Protein AF-A0A6G2QP04-F1 (afdb_monomer_lite)

Sequence (91 aa):
RLDLRTLLRLSLAAADGTGRLRPAPSAGALHPVDTELVVGDGCSLPPGRYGYDPLRHRVHRLGRQPGGTPPGVTAELSVTARRTASHYGHR

Structure (mmCIF, N/CA/C/O backbone):
data_AF-A0A6G2QP04-F1
#
_entry.id   AF-A0A6G2QP04-F1
#
loop_
_atom_site.group_PDB
_atom_site.id
_atom_site.type_symbol
_atom_site.label_atom_id
_atom_site.label_alt_id
_atom_site.label_comp_id
_atom_site.label_asym_id
_atom_site.label_entity_id
_atom_site.label_seq_id
_atom_site.pdbx_PDB_ins_code
_atom_site.Cartn_x
_atom_site.Cartn_y
_atom_site.Cartn_z
_atom_site.occupancy
_atom_site.B_iso_or_equiv
_atom_site.auth_seq_id
_atom_site.auth_comp_id
_atom_site.auth_asym_id
_atom_site.auth_atom_id
_atom_site.pdbx_PDB_model_num
ATOM 1 N N . ARG A 1 1 ? -18.346 -0.676 9.515 1.00 86.69 1 ARG A N 1
ATOM 2 C CA . ARG A 1 1 ? -16.939 -0.923 9.912 1.00 86.69 1 ARG A CA 1
ATOM 3 C C . ARG A 1 1 ? -16.134 -1.166 8.643 1.0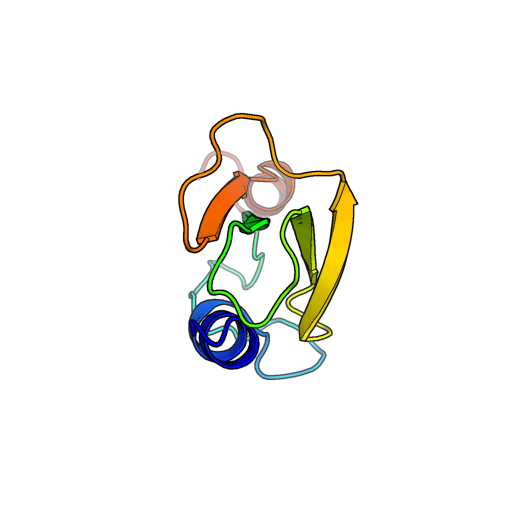0 86.69 1 ARG A C 1
ATOM 5 O O . ARG A 1 1 ? -16.543 -2.025 7.875 1.00 86.69 1 ARG A O 1
ATOM 12 N N . LEU A 1 2 ? -15.072 -0.403 8.386 1.00 94.56 2 LEU A N 1
ATOM 13 C CA . LEU A 1 2 ? -14.265 -0.528 7.168 1.00 94.56 2 LEU A CA 1
ATOM 14 C C . LEU A 1 2 ? -13.391 -1.787 7.231 1.00 94.56 2 LEU A C 1
ATOM 16 O O . LEU A 1 2 ? -12.613 -1.947 8.174 1.00 94.56 2 LEU A O 1
ATOM 20 N N . ASP A 1 3 ? -13.510 -2.672 6.241 1.00 96.31 3 ASP A N 1
ATOM 21 C CA . ASP A 1 3 ? -12.670 -3.864 6.151 1.00 96.31 3 ASP A CA 1
ATOM 22 C C . ASP A 1 3 ? -11.325 -3.555 5.479 1.00 96.31 3 ASP A C 1
ATOM 24 O O . ASP A 1 3 ? -11.157 -3.647 4.261 1.00 96.31 3 ASP A O 1
ATOM 28 N N . LEU A 1 4 ? -10.337 -3.227 6.311 1.00 96.62 4 LEU A N 1
ATOM 29 C CA . LEU A 1 4 ? -8.975 -2.949 5.869 1.00 96.62 4 LEU A CA 1
ATOM 30 C C . LEU A 1 4 ? -8.288 -4.162 5.243 1.00 96.62 4 LEU A C 1
ATOM 32 O O . LEU A 1 4 ? -7.404 -3.986 4.410 1.00 96.62 4 LEU A O 1
ATOM 36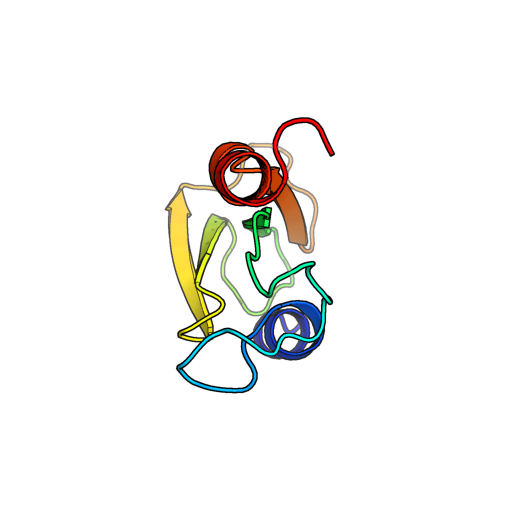 N N . ARG A 1 5 ? -8.682 -5.395 5.586 1.00 96.69 5 ARG A N 1
ATOM 37 C CA . ARG A 1 5 ? -8.067 -6.586 4.992 1.00 96.69 5 ARG A CA 1
ATOM 38 C C . ARG A 1 5 ? -8.419 -6.671 3.513 1.00 96.69 5 ARG A C 1
ATOM 40 O O . ARG A 1 5 ? -7.527 -6.843 2.684 1.00 96.69 5 ARG A O 1
ATOM 47 N N . THR A 1 6 ? -9.700 -6.527 3.187 1.00 97.50 6 THR A N 1
ATOM 48 C CA . THR A 1 6 ? -10.169 -6.544 1.798 1.00 97.50 6 THR A CA 1
ATOM 49 C C . THR A 1 6 ? -9.640 -5.340 1.024 1.00 97.50 6 THR A C 1
ATOM 51 O O . THR A 1 6 ? -9.102 -5.523 -0.066 1.00 97.50 6 THR A O 1
ATOM 54 N N . LEU A 1 7 ? -9.681 -4.138 1.610 1.00 96.94 7 LEU A N 1
ATOM 55 C CA . LEU A 1 7 ? -9.131 -2.929 0.986 1.00 96.94 7 LEU A CA 1
ATOM 56 C C . LEU A 1 7 ? -7.655 -3.116 0.606 1.00 96.94 7 LEU A C 1
ATOM 58 O O . LEU A 1 7 ? -7.292 -2.975 -0.557 1.00 96.94 7 LEU A O 1
ATOM 62 N N . LEU A 1 8 ? -6.804 -3.526 1.552 1.00 97.44 8 LEU A N 1
ATOM 63 C CA . LEU A 1 8 ? -5.372 -3.710 1.292 1.00 97.44 8 LEU A CA 1
ATOM 64 C C . LEU A 1 8 ? -5.094 -4.822 0.279 1.00 97.44 8 LEU A C 1
ATOM 66 O O . LEU A 1 8 ? -4.128 -4.736 -0.482 1.00 97.44 8 LEU A O 1
ATOM 70 N N . ARG A 1 9 ? -5.936 -5.861 0.247 1.00 97.06 9 ARG A N 1
ATOM 71 C CA . ARG A 1 9 ? -5.830 -6.931 -0.747 1.00 97.06 9 ARG A CA 1
ATOM 72 C C . ARG A 1 9 ? -6.070 -6.414 -2.157 1.00 97.06 9 ARG A C 1
ATOM 74 O O . ARG A 1 9 ? -5.279 -6.709 -3.043 1.00 97.06 9 ARG A O 1
ATOM 81 N N . LEU A 1 10 ? -7.143 -5.652 -2.341 1.00 97.12 10 LEU A N 1
ATOM 82 C CA . LEU A 1 10 ? -7.551 -5.147 -3.649 1.00 97.12 10 LEU A CA 1
ATOM 83 C C . LEU A 1 10 ? -6.684 -3.980 -4.127 1.00 97.12 10 LEU A C 1
ATOM 85 O O . LEU A 1 10 ? -6.565 -3.775 -5.329 1.00 97.12 10 LEU A O 1
ATOM 89 N N . SER A 1 11 ? -6.064 -3.236 -3.211 1.00 96.38 11 SER A N 1
ATOM 90 C CA . SER A 1 11 ? -5.244 -2.077 -3.564 1.00 96.38 11 SER A CA 1
ATOM 91 C C . SER A 1 11 ? -3.753 -2.394 -3.703 1.00 96.38 11 SER A C 1
ATOM 93 O O . SER A 1 11 ? -3.102 -1.835 -4.581 1.00 96.38 11 SER A O 1
ATOM 95 N N . LEU A 1 12 ? -3.183 -3.245 -2.838 1.00 96.62 12 LEU A N 1
ATOM 96 C CA . LEU A 1 12 ? -1.724 -3.280 -2.637 1.00 96.62 12 LEU A CA 1
ATOM 97 C C . LEU A 1 12 ? -1.102 -4.679 -2.516 1.00 96.62 12 LEU A C 1
ATOM 99 O O . LEU A 1 12 ? 0.112 -4.804 -2.681 1.00 96.62 12 LEU A O 1
ATOM 103 N N . ALA A 1 13 ? -1.869 -5.719 -2.174 1.00 97.62 13 ALA A N 1
ATOM 104 C CA . ALA A 1 13 ? -1.299 -7.051 -1.960 1.00 97.62 13 ALA A CA 1
ATOM 105 C C . ALA A 1 13 ? -0.673 -7.619 -3.238 1.00 97.62 13 ALA A C 1
ATOM 107 O O . ALA A 1 13 ? -1.227 -7.495 -4.327 1.00 97.62 13 ALA A O 1
ATOM 108 N N . ALA A 1 14 ? 0.468 -8.284 -3.088 1.00 97.25 14 ALA A N 1
ATOM 109 C CA . ALA A 1 14 ? 1.033 -9.072 -4.166 1.00 97.25 14 ALA A CA 1
ATOM 110 C C . ALA A 1 14 ? 0.120 -10.248 -4.524 1.00 97.25 14 ALA A C 1
ATOM 112 O O . ALA A 1 14 ? -0.473 -10.878 -3.646 1.00 97.25 14 ALA A O 1
ATOM 113 N N . ALA A 1 15 ? 0.026 -10.544 -5.821 1.00 94.44 15 ALA A N 1
ATOM 114 C CA . ALA A 1 15 ? -0.729 -11.691 -6.317 1.00 94.44 15 ALA A CA 1
ATOM 115 C C . ALA A 1 15 ? -0.066 -13.026 -5.931 1.00 94.44 15 ALA A C 1
ATOM 117 O O . ALA A 1 15 ? -0.747 -14.037 -5.778 1.00 94.44 15 ALA A O 1
ATOM 118 N N . ASP A 1 16 ? 1.257 -13.016 -5.754 1.00 91.44 16 ASP A N 1
ATOM 119 C CA . ASP A 1 16 ? 2.064 -14.170 -5.378 1.00 91.44 16 ASP A CA 1
ATOM 120 C C . ASP A 1 16 ? 3.251 -13.775 -4.477 1.00 91.44 16 ASP A C 1
ATOM 122 O O . ASP A 1 16 ? 3.498 -12.598 -4.197 1.00 91.44 16 ASP A O 1
ATOM 126 N N . GLY A 1 17 ? 4.016 -14.776 -4.032 1.00 86.44 17 GLY A N 1
ATOM 127 C CA . GLY A 1 17 ? 5.185 -14.576 -3.173 1.00 86.44 17 GLY A CA 1
ATOM 128 C C . GLY A 1 17 ? 6.370 -13.868 -3.842 1.00 86.44 17 GLY A C 1
ATOM 129 O O . GLY A 1 17 ? 7.292 -13.461 -3.138 1.00 86.44 17 GLY A O 1
ATOM 130 N N . THR A 1 18 ? 6.369 -13.694 -5.171 1.00 90.12 18 THR A N 1
ATOM 131 C CA . THR A 1 18 ? 7.435 -12.963 -5.881 1.00 90.12 18 THR A CA 1
ATOM 132 C C . THR A 1 18 ? 7.264 -11.455 -5.757 1.00 90.12 18 THR A C 1
ATOM 134 O O . THR A 1 18 ? 8.228 -10.704 -5.891 1.00 90.12 18 THR A O 1
ATOM 137 N N . GLY A 1 19 ? 6.031 -10.991 -5.531 1.00 91.19 19 GLY A N 1
ATOM 138 C CA . GLY A 1 19 ? 5.739 -9.569 -5.431 1.00 91.19 19 GLY A CA 1
ATOM 139 C C . GLY A 1 19 ? 5.740 -8.814 -6.750 1.00 91.19 19 GLY A C 1
ATOM 140 O O . GLY A 1 19 ? 5.551 -7.596 -6.711 1.00 91.19 19 GLY A O 1
ATOM 141 N N . ARG A 1 20 ? 5.963 -9.494 -7.887 1.00 92.81 20 ARG A N 1
ATOM 142 C CA . ARG A 1 20 ? 6.086 -8.850 -9.201 1.00 92.81 20 ARG A CA 1
ATOM 143 C C . ARG A 1 20 ? 4.760 -8.265 -9.663 1.00 92.81 20 ARG A C 1
ATOM 145 O O . ARG A 1 20 ? 4.722 -7.111 -10.084 1.00 92.81 20 ARG A O 1
ATOM 152 N N . LEU A 1 21 ? 3.686 -9.042 -9.539 1.00 95.81 21 LEU A N 1
ATOM 153 C CA . LEU A 1 21 ? 2.334 -8.628 -9.892 1.00 95.81 21 LEU A CA 1
ATOM 154 C C . LEU A 1 21 ? 1.603 -8.094 -8.659 1.00 95.81 21 LEU A C 1
ATOM 156 O O . LEU A 1 21 ? 1.501 -8.778 -7.638 1.00 95.81 21 LEU A O 1
ATOM 160 N N . ARG A 1 22 ? 1.095 -6.865 -8.770 1.00 96.25 22 ARG A N 1
ATOM 161 C CA . ARG A 1 22 ? 0.279 -6.180 -7.758 1.00 96.25 22 ARG A CA 1
ATOM 162 C C . ARG A 1 22 ? -0.852 -5.414 -8.454 1.00 96.25 22 ARG A C 1
ATOM 164 O O . ARG A 1 22 ? -0.687 -5.080 -9.628 1.00 96.25 22 ARG A O 1
ATOM 171 N N . PRO A 1 23 ? -1.963 -5.106 -7.758 1.00 96.69 23 PRO A N 1
ATOM 172 C CA . PRO A 1 23 ? -3.051 -4.310 -8.324 1.00 96.69 23 PRO A CA 1
ATOM 173 C C . PRO A 1 23 ? -2.587 -2.946 -8.846 1.00 96.69 23 PRO A C 1
ATOM 175 O O . PRO A 1 23 ? -3.005 -2.521 -9.918 1.00 96.69 23 PRO A O 1
ATOM 178 N N . ALA A 1 24 ? -1.681 -2.287 -8.118 1.00 94.81 24 ALA A N 1
ATOM 179 C CA . ALA A 1 24 ? -0.995 -1.097 -8.599 1.00 94.81 24 ALA A CA 1
ATOM 180 C C . ALA A 1 24 ? 0.170 -1.497 -9.531 1.00 94.81 24 ALA A C 1
ATOM 182 O O . ALA A 1 24 ? 1.120 -2.144 -9.067 1.00 94.81 24 ALA A O 1
ATOM 183 N N . PRO A 1 25 ? 0.140 -1.128 -10.827 1.00 95.25 25 PRO A N 1
ATOM 184 C CA . PRO A 1 25 ? 1.244 -1.409 -11.734 1.00 95.25 25 PRO A CA 1
ATOM 185 C C . PRO A 1 25 ? 2.489 -0.603 -11.343 1.00 95.25 25 PRO A C 1
ATOM 187 O O . PRO A 1 25 ? 2.403 0.531 -10.875 1.00 95.25 25 PRO A O 1
ATOM 190 N N . SER A 1 26 ? 3.669 -1.183 -11.564 1.00 96.06 26 SER A N 1
ATOM 191 C CA . SER A 1 26 ? 4.952 -0.533 -11.293 1.00 96.06 26 SER A CA 1
ATOM 192 C C . SER A 1 26 ? 5.965 -0.881 -12.379 1.00 96.06 26 SER A C 1
ATOM 194 O O . SER A 1 26 ? 6.120 -2.053 -12.735 1.00 96.06 26 SER A O 1
ATOM 196 N N . ALA A 1 27 ? 6.662 0.133 -12.902 1.00 95.12 27 ALA A N 1
ATOM 197 C CA . ALA A 1 27 ? 7.700 -0.046 -13.912 1.00 95.12 27 ALA A CA 1
ATOM 198 C C . ALA A 1 27 ? 8.781 -1.014 -13.409 1.00 95.12 27 ALA A C 1
ATOM 200 O O . ALA A 1 27 ? 9.262 -0.894 -12.280 1.00 95.12 27 ALA A O 1
ATOM 201 N N . GLY A 1 28 ? 9.098 -2.026 -14.223 1.00 94.94 28 GLY A N 1
ATOM 202 C CA . GLY A 1 28 ? 10.092 -3.050 -13.887 1.00 94.94 28 GLY A CA 1
ATOM 203 C C . GLY A 1 28 ? 9.728 -3.922 -12.680 1.00 94.94 28 GLY A C 1
ATOM 204 O O . GLY A 1 28 ? 10.581 -4.663 -12.198 1.00 94.94 28 GLY A O 1
ATOM 205 N N . ALA A 1 29 ? 8.485 -3.841 -12.185 1.00 95.31 29 ALA A N 1
ATOM 206 C CA . ALA A 1 29 ? 8.056 -4.438 -10.922 1.00 95.31 29 ALA A CA 1
ATOM 207 C C . ALA A 1 29 ? 8.926 -4.016 -9.716 1.00 95.31 29 ALA A C 1
ATOM 209 O O . ALA A 1 29 ? 9.153 -4.807 -8.800 1.00 95.31 29 ALA A O 1
ATOM 210 N N . LEU A 1 30 ? 9.422 -2.771 -9.714 1.00 95.75 30 LEU A N 1
ATOM 211 C CA . LEU A 1 30 ? 10.322 -2.261 -8.670 1.00 95.75 30 LEU A CA 1
ATOM 212 C C . LEU A 1 30 ? 9.597 -1.893 -7.372 1.00 95.75 30 LEU A C 1
ATOM 214 O O . LEU A 1 30 ? 10.221 -1.885 -6.311 1.00 95.75 30 LEU A O 1
ATOM 218 N N . HIS A 1 31 ? 8.297 -1.586 -7.457 1.00 96.25 31 HIS A N 1
ATOM 219 C CA . HIS A 1 31 ? 7.414 -1.281 -6.326 1.00 96.25 31 HIS A CA 1
ATOM 220 C C . HIS A 1 31 ? 8.065 -0.326 -5.304 1.00 96.25 31 HIS A C 1
ATOM 222 O O . HIS A 1 31 ? 8.331 -0.710 -4.158 1.00 96.25 31 HIS A O 1
ATOM 228 N N . PRO A 1 32 ? 8.379 0.919 -5.719 1.00 96.56 32 PRO A N 1
ATOM 229 C CA . PRO A 1 32 ? 9.165 1.849 -4.912 1.00 96.56 32 PRO A CA 1
ATOM 230 C C . PRO A 1 32 ? 8.368 2.512 -3.787 1.00 96.56 32 PRO A C 1
ATOM 232 O O . PRO A 1 32 ? 8.968 3.170 -2.942 1.00 96.56 32 PRO A O 1
ATOM 235 N N . VAL A 1 33 ? 7.041 2.369 -3.805 1.00 96.81 33 VAL A N 1
ATOM 236 C CA . VAL A 1 33 ? 6.134 2.976 -2.834 1.00 96.81 33 VAL A CA 1
ATOM 237 C C . VAL A 1 33 ? 5.903 2.011 -1.678 1.00 96.81 33 VAL A C 1
ATOM 239 O O . VAL A 1 33 ? 5.438 0.889 -1.889 1.00 96.81 33 VAL A O 1
ATOM 242 N N . ASP A 1 34 ? 6.200 2.467 -0.469 1.00 96.62 34 ASP A N 1
ATOM 243 C CA . ASP A 1 34 ? 5.832 1.804 0.776 1.00 96.62 34 ASP A CA 1
ATOM 244 C C . ASP A 1 34 ? 4.562 2.476 1.348 1.00 96.62 34 ASP A C 1
ATOM 246 O O . ASP A 1 34 ? 4.234 3.618 1.009 1.00 96.62 34 ASP A O 1
ATOM 250 N N . THR A 1 35 ? 3.795 1.755 2.172 1.00 98.00 35 THR A N 1
ATOM 251 C CA . THR A 1 35 ? 2.517 2.249 2.717 1.00 98.00 35 THR A CA 1
ATOM 252 C C . THR A 1 35 ? 2.480 2.129 4.231 1.00 98.00 35 THR A C 1
ATOM 254 O O . THR A 1 35 ? 2.604 1.031 4.786 1.00 98.00 35 THR A O 1
ATOM 257 N N . GLU A 1 36 ? 2.230 3.259 4.885 1.00 98.19 36 GLU A N 1
ATOM 258 C CA . GLU A 1 36 ? 1.859 3.330 6.291 1.00 98.19 36 GLU A CA 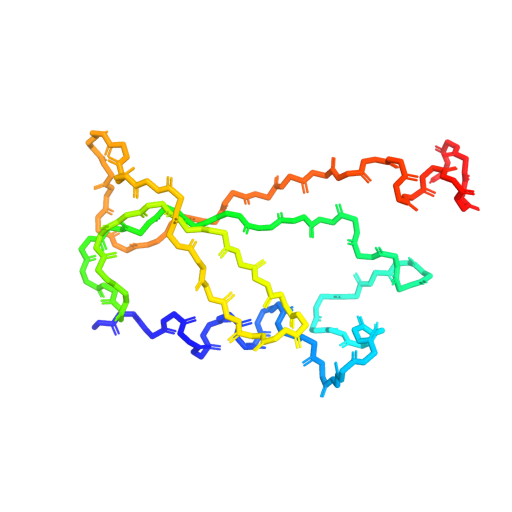1
ATOM 259 C C . GLU A 1 36 ? 0.367 3.665 6.420 1.00 98.19 36 GLU A C 1
ATOM 261 O O . GLU A 1 36 ? -0.196 4.414 5.628 1.00 98.19 36 GLU A O 1
ATOM 266 N N . LEU A 1 37 ? -0.296 3.089 7.416 1.00 98.25 37 LEU A N 1
ATOM 267 C CA . LEU A 1 37 ? -1.696 3.323 7.729 1.00 98.25 37 LEU A CA 1
ATOM 268 C C . LEU A 1 37 ? -1.802 4.035 9.071 1.00 98.25 37 LEU A C 1
ATOM 270 O O . LEU A 1 37 ? -1.322 3.527 10.087 1.00 98.25 37 LEU A O 1
ATOM 274 N N . VAL A 1 38 ? -2.520 5.151 9.085 1.00 98.38 38 VAL A N 1
ATOM 275 C CA . VAL A 1 38 ? -3.040 5.771 10.304 1.00 98.38 38 VAL A CA 1
ATOM 276 C C . VAL A 1 38 ? -4.502 5.362 10.424 1.00 98.38 38 VAL A C 1
ATOM 278 O O . VAL A 1 38 ? -5.346 5.795 9.644 1.00 98.38 38 VAL A O 1
ATOM 281 N N . VAL A 1 39 ? -4.791 4.470 11.364 1.00 98.12 39 VAL A N 1
ATOM 282 C CA . VAL A 1 39 ? -6.117 3.883 11.573 1.00 98.12 39 VAL A CA 1
ATOM 283 C C . VAL A 1 39 ? -6.780 4.565 12.759 1.00 98.12 39 VAL A C 1
ATOM 285 O O . VAL A 1 39 ? -6.218 4.514 13.850 1.00 98.12 39 VAL A O 1
ATOM 288 N N . GLY A 1 40 ? -7.963 5.137 12.538 1.00 97.38 40 GLY A N 1
ATOM 289 C CA . GLY A 1 40 ? -8.894 5.638 13.547 1.00 97.38 40 GLY A CA 1
ATOM 290 C C . GLY A 1 40 ? -10.036 4.669 13.850 1.00 97.38 40 GLY A C 1
ATOM 291 O O . GLY A 1 40 ? -10.011 3.490 13.485 1.00 97.38 40 GLY A O 1
ATOM 292 N N . ASP A 1 41 ? -11.064 5.169 14.532 1.00 96.62 41 ASP A N 1
ATOM 293 C CA . ASP A 1 41 ? -12.227 4.364 14.909 1.00 96.62 41 ASP A CA 1
ATOM 294 C C . ASP A 1 41 ? -13.024 3.867 13.693 1.00 96.62 41 ASP A C 1
ATOM 296 O O . ASP A 1 41 ? -12.997 4.443 12.606 1.00 96.62 41 ASP A O 1
ATOM 300 N N . GLY A 1 42 ? -13.768 2.772 13.875 1.00 96.50 42 GLY A N 1
ATOM 301 C CA . GLY A 1 42 ? -14.651 2.229 12.838 1.00 96.50 42 GLY A CA 1
ATOM 302 C C . GLY A 1 42 ? -13.976 1.317 11.805 1.00 96.50 42 GLY A C 1
ATOM 303 O O . GLY A 1 42 ? -14.641 0.892 10.856 1.00 96.50 42 GLY A O 1
ATOM 304 N N . CYS A 1 43 ? -12.708 0.945 11.996 1.00 97.06 43 CYS A N 1
ATOM 305 C CA . CYS A 1 43 ? -11.956 0.033 11.124 1.00 97.06 43 CYS A CA 1
ATOM 306 C C . CYS A 1 43 ? -11.880 -1.408 11.654 1.00 97.06 43 CYS A C 1
ATOM 308 O O . CYS A 1 43 ? -12.097 -1.684 12.835 1.00 97.06 43 CYS A O 1
ATOM 310 N N . SER A 1 44 ? -11.583 -2.377 10.781 1.00 96.25 44 SER A N 1
ATOM 311 C CA . SER A 1 44 ? -11.324 -3.772 11.178 1.00 96.25 44 SER A CA 1
ATOM 312 C C . SER A 1 44 ? -10.053 -3.934 12.021 1.00 96.25 44 SER A C 1
ATOM 314 O O . SER A 1 44 ? -9.988 -4.866 12.818 1.00 96.25 44 SER A O 1
ATOM 316 N N . LEU A 1 45 ? -9.114 -2.984 11.946 1.00 96.00 45 LEU A N 1
ATOM 317 C CA . LEU A 1 45 ? -7.968 -2.876 12.853 1.00 96.00 45 LEU A CA 1
ATOM 318 C C . LEU A 1 45 ? -8.247 -1.912 14.018 1.00 96.00 45 LEU A C 1
ATOM 320 O O . LEU A 1 45 ? -8.982 -0.942 13.829 1.00 96.00 45 LEU A O 1
ATOM 324 N N . PRO A 1 46 ? -7.645 -2.144 15.202 1.00 96.81 46 PRO A N 1
ATOM 325 C CA . PRO A 1 46 ? -7.671 -1.177 16.293 1.00 96.81 46 PRO A CA 1
ATOM 326 C C . PRO A 1 46 ? -6.987 0.145 15.907 1.00 96.81 46 PRO A C 1
ATOM 328 O O . PRO A 1 46 ? -6.027 0.112 15.125 1.00 96.81 46 PRO A O 1
ATOM 331 N N . PRO A 1 47 ? -7.381 1.275 16.520 1.00 97.75 47 PRO A N 1
ATOM 332 C CA . PRO A 1 47 ? -6.725 2.558 16.306 1.00 97.75 47 PRO A CA 1
ATOM 333 C C . PRO A 1 47 ? -5.201 2.511 16.524 1.00 97.75 47 PRO A C 1
ATOM 335 O O . PRO A 1 47 ? -4.705 1.953 17.513 1.00 97.75 47 PRO A O 1
ATOM 338 N N . GLY A 1 48 ? -4.425 3.077 15.600 1.00 98.19 48 GLY A N 1
ATOM 339 C CA . GLY A 1 48 ? -2.964 2.981 15.624 1.00 98.19 48 GLY A CA 1
ATOM 340 C C . GLY A 1 48 ? -2.270 3.347 14.314 1.00 98.19 48 GLY A C 1
ATOM 341 O O . GLY A 1 48 ? -2.914 3.590 13.299 1.00 98.19 48 GLY A O 1
ATOM 342 N N . ARG A 1 49 ? -0.934 3.344 14.347 1.00 98.44 49 ARG A N 1
ATOM 343 C CA . ARG A 1 49 ? -0.072 3.447 13.161 1.00 98.44 49 ARG A CA 1
ATOM 344 C C . ARG A 1 49 ? 0.453 2.072 12.780 1.00 98.44 49 ARG A C 1
ATOM 346 O O . ARG A 1 49 ? 0.916 1.339 13.663 1.00 98.44 49 ARG A O 1
ATOM 353 N N . TYR A 1 50 ? 0.409 1.730 11.497 1.00 98.69 50 TYR A N 1
ATOM 354 C CA . TYR A 1 50 ? 0.788 0.411 10.996 1.00 98.69 50 TYR A CA 1
ATOM 355 C C . TYR A 1 50 ? 1.567 0.496 9.689 1.00 98.69 50 TYR A C 1
ATOM 357 O O . TYR A 1 50 ? 1.140 1.182 8.773 1.00 98.69 50 TYR A O 1
ATOM 365 N N . GLY A 1 51 ? 2.641 -0.273 9.558 1.00 98.38 51 GLY A N 1
ATOM 366 C CA . GLY A 1 51 ? 3.262 -0.526 8.262 1.00 98.38 51 GLY A CA 1
ATOM 367 C C . GLY A 1 51 ? 2.584 -1.709 7.579 1.00 98.38 51 GLY A C 1
ATOM 368 O O . GLY A 1 51 ? 2.134 -2.647 8.250 1.00 98.38 51 GLY A O 1
ATOM 369 N N . TYR A 1 52 ? 2.509 -1.683 6.250 1.00 98.31 52 TYR A N 1
ATOM 370 C CA . TYR A 1 52 ? 1.947 -2.774 5.458 1.00 98.31 52 TYR A CA 1
ATOM 371 C C . TYR A 1 52 ? 3.031 -3.524 4.672 1.00 98.31 52 TYR A C 1
ATOM 373 O O . TYR A 1 52 ? 3.798 -2.926 3.924 1.00 98.31 52 TYR A O 1
ATOM 381 N N . ASP A 1 53 ? 3.074 -4.850 4.827 1.00 97.06 53 ASP A N 1
ATOM 382 C CA . ASP A 1 53 ? 3.867 -5.768 4.007 1.00 97.06 53 ASP A CA 1
ATOM 383 C C . ASP A 1 53 ? 2.970 -6.341 2.889 1.00 97.06 53 ASP A C 1
ATOM 385 O O . ASP A 1 53 ? 2.139 -7.222 3.161 1.00 97.06 53 ASP A O 1
ATOM 389 N N . PRO A 1 54 ? 3.122 -5.876 1.634 1.00 96.75 54 PRO A N 1
ATOM 390 C CA . PRO A 1 54 ? 2.319 -6.345 0.510 1.00 96.75 54 PRO A CA 1
ATOM 391 C C . PRO A 1 54 ? 2.664 -7.769 0.065 1.00 96.75 54 PRO A C 1
ATOM 393 O O . PRO A 1 54 ? 1.809 -8.418 -0.531 1.00 96.75 54 PRO A O 1
ATOM 396 N N . LEU A 1 55 ? 3.870 -8.274 0.357 1.00 96.38 55 LEU A N 1
ATOM 397 C CA . LEU A 1 55 ? 4.289 -9.629 -0.026 1.00 96.38 55 LEU A CA 1
ATOM 398 C C . LEU A 1 55 ? 3.623 -10.679 0.856 1.00 96.38 55 LEU A C 1
ATOM 400 O O . LEU A 1 55 ? 3.213 -11.736 0.386 1.00 96.38 55 LEU A O 1
ATOM 404 N N . ARG A 1 56 ? 3.509 -10.384 2.153 1.00 96.06 56 ARG A N 1
ATOM 405 C CA . ARG A 1 56 ? 2.881 -11.289 3.126 1.00 96.06 56 ARG A CA 1
ATOM 406 C C . ARG A 1 56 ? 1.414 -10.976 3.372 1.00 96.06 56 ARG A C 1
ATOM 408 O O . ARG A 1 56 ? 0.761 -11.730 4.091 1.00 96.06 56 ARG A O 1
ATOM 415 N N . HIS A 1 57 ? 0.917 -9.869 2.819 1.00 97.00 57 HIS A N 1
ATOM 416 C CA . HIS A 1 57 ? -0.402 -9.316 3.107 1.00 97.00 57 HIS A CA 1
ATOM 417 C C . HIS A 1 57 ? -0.635 -9.209 4.626 1.00 97.00 57 HIS A C 1
ATOM 419 O O . HIS A 1 57 ? -1.561 -9.793 5.196 1.00 97.00 57 HIS A O 1
ATOM 425 N N . ARG A 1 58 ? 0.273 -8.492 5.301 1.00 97.00 58 ARG A N 1
ATOM 426 C CA . ARG A 1 58 ? 0.273 -8.320 6.761 1.00 97.00 58 ARG A CA 1
ATOM 427 C C . ARG A 1 58 ? 0.493 -6.869 7.147 1.00 97.00 58 ARG A C 1
ATOM 429 O O . ARG A 1 58 ? 1.281 -6.168 6.526 1.00 97.00 58 ARG A O 1
ATOM 436 N N . VAL A 1 59 ? -0.162 -6.453 8.222 1.00 97.75 59 VAL A N 1
ATOM 437 C CA . VAL A 1 59 ? 0.133 -5.190 8.903 1.00 97.75 59 VAL A CA 1
ATOM 438 C C . VAL A 1 59 ? 0.983 -5.457 10.140 1.00 97.75 59 VAL A C 1
ATOM 440 O O . VAL A 1 59 ? 0.822 -6.487 10.796 1.00 97.75 59 VAL A O 1
ATOM 443 N N . HIS A 1 60 ? 1.868 -4.527 10.476 1.00 97.44 60 HIS A N 1
ATOM 444 C CA . HIS A 1 60 ? 2.633 -4.544 11.719 1.00 97.44 60 HIS A CA 1
ATOM 445 C C . HIS A 1 60 ? 2.496 -3.195 12.415 1.00 97.44 60 HIS A C 1
ATOM 447 O O . HIS A 1 60 ? 2.529 -2.145 11.778 1.00 97.44 60 HIS A O 1
ATOM 453 N N . ARG A 1 61 ? 2.286 -3.217 13.731 1.00 97.62 61 ARG A N 1
ATOM 454 C CA . ARG A 1 61 ? 2.030 -2.002 14.502 1.00 97.62 61 ARG A CA 1
ATOM 455 C C . ARG A 1 61 ? 3.325 -1.218 14.694 1.00 97.62 61 ARG A C 1
ATOM 457 O O . ARG A 1 61 ? 4.289 -1.757 15.223 1.00 97.62 61 ARG A O 1
ATOM 464 N N . LEU A 1 62 ? 3.307 0.052 14.310 1.00 98.00 62 LEU A N 1
ATOM 465 C CA . LEU A 1 62 ? 4.421 0.991 14.455 1.00 98.00 62 LEU A CA 1
ATOM 466 C C . LEU A 1 62 ? 4.247 1.898 15.673 1.00 98.00 62 LEU A C 1
ATOM 468 O O . LEU A 1 62 ? 5.222 2.309 16.292 1.00 98.00 62 LEU A O 1
ATOM 472 N N . GLY A 1 63 ? 3.003 2.208 16.046 1.00 97.81 63 GLY A N 1
ATOM 473 C CA . GLY A 1 63 ? 2.754 3.120 17.155 1.00 97.81 63 GLY A CA 1
ATOM 474 C C . GLY A 1 63 ? 1.283 3.399 17.424 1.00 97.81 63 GLY A C 1
ATOM 475 O O . GLY A 1 63 ? 0.381 2.747 16.894 1.00 97.81 63 GLY A O 1
ATOM 476 N N . ARG A 1 64 ? 1.044 4.377 18.300 1.00 97.50 64 ARG A N 1
ATOM 477 C CA . ARG A 1 64 ? -0.289 4.958 18.507 1.00 97.50 64 ARG A CA 1
ATOM 478 C C . ARG A 1 64 ? -0.627 5.886 17.342 1.00 97.50 64 ARG A C 1
ATOM 480 O O . ARG A 1 64 ? 0.275 6.432 16.712 1.00 97.50 64 ARG A O 1
ATOM 487 N N . GLN A 1 65 ? -1.918 6.058 17.080 1.00 95.06 65 GLN A N 1
ATOM 488 C CA . GLN A 1 65 ? -2.384 7.078 16.149 1.00 95.06 65 GLN A CA 1
ATOM 489 C C . GLN A 1 65 ? -2.049 8.483 16.688 1.00 95.06 65 GLN A C 1
ATOM 491 O O . GLN A 1 65 ? -2.057 8.664 17.912 1.00 95.06 65 GLN A O 1
ATOM 496 N N . PRO A 1 66 ? -1.761 9.467 15.821 1.00 94.75 66 PRO A N 1
ATOM 497 C CA . PRO A 1 66 ? -1.647 10.864 16.226 1.00 94.75 66 PRO A CA 1
ATOM 498 C C . PRO A 1 66 ? -2.931 11.380 16.893 1.00 94.75 66 PRO A C 1
ATOM 500 O O . PRO A 1 66 ? -4.034 10.885 16.634 1.00 94.75 66 PRO A O 1
ATOM 503 N N . GLY A 1 67 ? -2.799 12.401 17.741 1.00 94.88 67 GLY A N 1
ATOM 504 C CA . GLY A 1 67 ? -3.959 13.102 18.294 1.00 94.88 67 GLY A CA 1
ATOM 505 C C . GLY A 1 67 ? -4.816 13.710 17.180 1.00 94.88 67 GLY A C 1
ATOM 506 O O . GLY A 1 67 ? -4.278 14.214 16.199 1.00 94.88 67 GLY A O 1
ATOM 507 N N . GLY A 1 68 ? -6.142 13.637 17.316 1.00 93.75 68 GLY A N 1
ATOM 508 C CA . GLY A 1 68 ? -7.072 14.163 16.309 1.00 93.75 68 GLY A CA 1
ATOM 509 C C . GLY A 1 68 ? -7.227 13.298 15.053 1.00 93.75 68 GLY A C 1
ATOM 510 O O . GLY A 1 68 ? -7.790 13.770 14.070 1.00 93.75 68 GLY A O 1
ATOM 511 N N . THR A 1 69 ? -6.754 12.045 15.067 1.00 95.81 69 THR A N 1
ATOM 512 C CA . THR A 1 69 ? -7.003 11.100 13.964 1.00 95.81 69 THR A CA 1
ATOM 513 C C . THR A 1 69 ? -8.516 10.933 13.750 1.00 95.81 69 THR A C 1
ATOM 515 O O . THR A 1 69 ? -9.210 10.554 14.698 1.00 95.81 69 THR A O 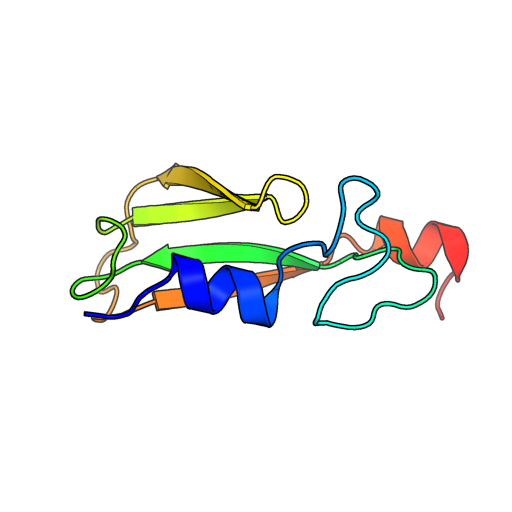1
ATOM 518 N N . PRO A 1 70 ? -9.045 11.210 12.543 1.00 95.19 70 PRO A N 1
ATOM 519 C CA . PRO A 1 70 ? -10.470 11.066 12.266 1.00 95.19 70 PRO A CA 1
ATOM 520 C C . PRO A 1 70 ? -10.888 9.585 12.229 1.00 95.19 70 PRO A C 1
ATOM 522 O O . PRO A 1 70 ? -10.042 8.708 12.033 1.00 95.19 70 PRO A O 1
ATOM 525 N N . PRO A 1 71 ? -12.191 9.274 12.368 1.00 96.31 71 PRO A N 1
ATOM 526 C C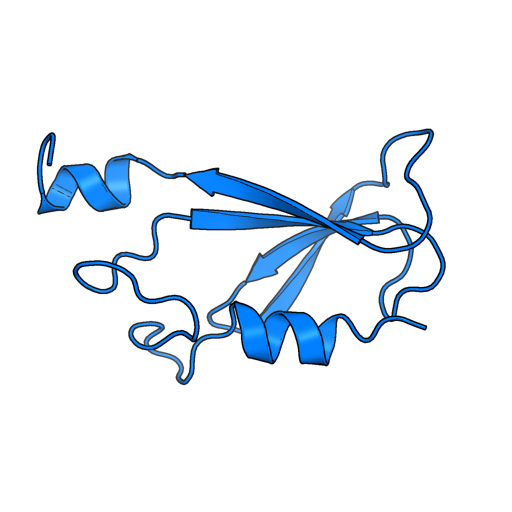A . PRO A 1 71 ? -12.700 7.930 12.109 1.00 96.31 71 PRO A CA 1
ATOM 527 C C . PRO A 1 71 ? -12.324 7.444 10.701 1.00 96.31 71 PRO A C 1
ATOM 529 O O . PRO A 1 71 ? -12.353 8.216 9.742 1.00 96.31 71 PRO A O 1
ATOM 532 N N . GLY A 1 72 ? -12.017 6.153 10.561 1.00 97.19 72 GLY A N 1
ATOM 533 C CA . GLY A 1 72 ? -11.593 5.547 9.298 1.00 97.19 72 GLY A CA 1
ATOM 534 C C . GLY A 1 72 ? -10.089 5.281 9.222 1.00 97.19 72 GLY A C 1
ATOM 535 O O . GLY A 1 72 ? -9.472 4.843 10.193 1.00 97.19 72 GLY A O 1
ATOM 536 N N . VAL A 1 73 ? -9.507 5.453 8.036 1.00 97.75 73 VAL A N 1
ATOM 537 C CA . VAL A 1 73 ? -8.087 5.189 7.775 1.00 97.75 73 VAL A CA 1
ATOM 538 C C . VAL A 1 73 ? -7.526 6.219 6.803 1.00 97.75 73 VAL A C 1
ATOM 540 O O . VAL A 1 73 ? -8.178 6.562 5.819 1.00 97.75 73 VAL A O 1
ATOM 543 N N . THR A 1 74 ? -6.292 6.646 7.048 1.00 97.56 74 THR A N 1
ATOM 544 C CA . THR A 1 74 ? -5.470 7.397 6.096 1.00 97.56 74 THR A CA 1
ATOM 545 C C . THR A 1 74 ? -4.282 6.530 5.693 1.00 97.56 74 THR A C 1
ATOM 547 O O . THR A 1 74 ? -3.643 5.925 6.555 1.00 97.56 74 THR A O 1
ATOM 550 N N . ALA A 1 75 ? -3.989 6.457 4.394 1.00 97.12 75 ALA A N 1
ATOM 551 C CA . ALA A 1 75 ? -2.799 5.794 3.871 1.00 97.12 75 ALA A CA 1
ATOM 552 C C . ALA A 1 75 ? -1.742 6.845 3.515 1.00 97.12 75 ALA A C 1
ATOM 554 O O . ALA A 1 75 ? -1.976 7.701 2.663 1.00 97.12 75 ALA A O 1
ATOM 555 N N . GLU A 1 76 ? -0.587 6.769 4.163 1.00 97.00 76 GLU A N 1
ATOM 556 C CA . GLU A 1 76 ? 0.587 7.567 3.839 1.00 97.00 76 GLU A CA 1
ATOM 557 C C . GLU A 1 76 ? 1.489 6.763 2.900 1.00 97.00 76 GLU A C 1
ATOM 559 O O . GLU A 1 76 ? 1.851 5.617 3.185 1.00 97.00 76 GLU A O 1
ATOM 564 N N . LEU A 1 77 ? 1.813 7.357 1.752 1.00 97.31 77 LEU A N 1
ATOM 565 C CA . LEU A 1 77 ? 2.615 6.735 0.706 1.00 97.31 77 LEU A CA 1
ATOM 566 C C . LEU A 1 77 ? 3.984 7.403 0.669 1.00 97.31 77 LEU A C 1
ATOM 568 O O . LEU A 1 77 ? 4.085 8.607 0.434 1.00 97.31 77 LEU A O 1
ATOM 572 N N . SER A 1 78 ? 5.036 6.617 0.871 1.00 97.12 78 SER A N 1
ATOM 573 C CA . SER A 1 78 ? 6.417 7.095 0.825 1.00 97.12 78 SER A CA 1
ATOM 574 C C . SER A 1 78 ? 7.184 6.402 -0.292 1.00 97.12 78 SER A C 1
ATOM 576 O O . SER A 1 78 ? 6.907 5.256 -0.640 1.00 97.12 78 SER A O 1
ATOM 578 N N . VAL A 1 79 ? 8.136 7.111 -0.899 1.00 96.88 79 VAL A N 1
ATOM 579 C CA . VAL A 1 79 ? 8.902 6.611 -2.046 1.00 96.88 79 VAL A CA 1
ATOM 580 C C . VAL A 1 79 ? 10.334 6.320 -1.625 1.00 96.88 79 VAL A C 1
ATOM 582 O O . VAL A 1 79 ? 11.084 7.224 -1.258 1.00 96.88 79 VAL A O 1
ATOM 585 N N . THR A 1 80 ? 10.767 5.073 -1.793 1.00 96.06 80 THR A N 1
ATOM 586 C CA . THR A 1 80 ? 12.188 4.722 -1.759 1.00 96.06 80 THR A CA 1
ATOM 587 C C . THR A 1 80 ? 12.798 4.977 -3.142 1.00 96.06 80 THR A C 1
ATOM 589 O O . THR A 1 80 ? 12.935 4.061 -3.957 1.00 96.06 80 THR A O 1
ATOM 592 N N . ALA A 1 81 ? 13.184 6.230 -3.419 1.00 94.00 81 ALA A N 1
ATOM 593 C CA . ALA A 1 81 ? 13.632 6.685 -4.746 1.00 94.00 81 ALA A CA 1
ATOM 594 C C . ALA A 1 81 ? 14.768 5.833 -5.343 1.00 94.00 81 ALA A C 1
ATOM 596 O O . ALA A 1 81 ? 14.799 5.571 -6.546 1.00 94.00 81 ALA A O 1
ATOM 597 N N . ARG A 1 82 ? 15.663 5.314 -4.489 1.00 94.50 82 ARG A N 1
ATOM 598 C CA . ARG A 1 82 ? 16.773 4.445 -4.902 1.00 94.50 82 ARG A CA 1
ATOM 599 C C . ARG A 1 82 ? 16.309 3.198 -5.664 1.00 94.50 82 ARG A C 1
ATOM 601 O O . ARG A 1 82 ? 17.037 2.754 -6.549 1.00 94.50 82 ARG A O 1
ATOM 608 N N . ARG A 1 83 ? 15.129 2.634 -5.349 1.00 91.38 83 ARG A N 1
ATOM 609 C CA . ARG A 1 83 ? 14.592 1.435 -6.028 1.00 91.38 83 ARG A CA 1
ATOM 610 C C . ARG A 1 83 ? 14.359 1.697 -7.516 1.00 91.38 83 ARG A C 1
ATOM 612 O O . ARG A 1 83 ? 14.700 0.842 -8.320 1.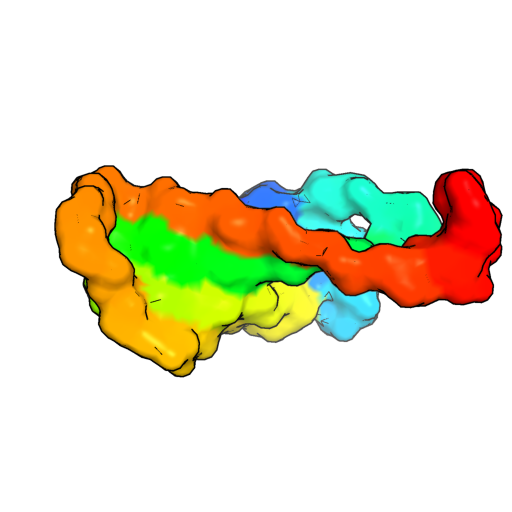00 91.38 83 ARG A O 1
ATOM 619 N N . THR A 1 84 ? 13.868 2.884 -7.869 1.00 94.44 84 THR A N 1
ATOM 620 C CA . THR A 1 84 ? 13.651 3.308 -9.261 1.00 94.44 84 THR A CA 1
ATOM 621 C C . THR A 1 84 ? 14.947 3.797 -9.904 1.00 94.44 84 THR A C 1
ATOM 623 O O . THR A 1 84 ? 15.328 3.313 -10.969 1.00 94.44 84 THR A O 1
ATOM 626 N N . ALA A 1 85 ? 15.675 4.694 -9.230 1.00 95.62 85 ALA A N 1
ATOM 627 C CA . ALA A 1 85 ? 16.848 5.354 -9.805 1.00 95.62 85 ALA A CA 1
ATOM 628 C C . ALA A 1 85 ? 17.996 4.387 -10.132 1.00 95.62 85 ALA A C 1
ATOM 630 O O . ALA A 1 85 ? 18.726 4.596 -11.096 1.00 95.62 85 ALA A O 1
ATOM 631 N N . SER A 1 86 ? 18.129 3.287 -9.383 1.00 92.38 86 SER A N 1
ATOM 632 C CA . SER A 1 86 ? 19.142 2.261 -9.677 1.00 92.38 86 SER A CA 1
ATOM 633 C C . SER A 1 86 ? 18.893 1.534 -11.004 1.00 92.38 86 SER A C 1
ATOM 635 O O . SER A 1 86 ? 19.818 0.942 -11.549 1.00 92.38 86 SER A O 1
ATOM 637 N N . HIS A 1 87 ? 17.655 1.546 -11.508 1.00 92.88 87 HIS A N 1
ATOM 638 C CA . HIS A 1 87 ? 17.274 0.865 -12.744 1.00 92.88 87 HIS A CA 1
ATOM 639 C C . HIS A 1 87 ? 17.069 1.841 -13.910 1.00 92.88 87 HIS A C 1
ATOM 641 O O . HIS A 1 87 ? 17.415 1.523 -15.044 1.00 92.88 87 HIS A O 1
ATOM 647 N N . TYR A 1 88 ? 16.534 3.034 -13.637 1.00 94.81 88 TYR A N 1
ATOM 648 C CA . TYR A 1 88 ? 16.142 4.005 -14.666 1.00 94.81 88 TYR A CA 1
ATOM 649 C C . TYR A 1 88 ? 16.951 5.315 -14.643 1.00 94.81 88 TYR A C 1
ATOM 651 O O . TYR A 1 88 ? 16.810 6.148 -15.540 1.00 94.81 88 TYR A O 1
ATOM 659 N N . GLY A 1 89 ? 17.837 5.512 -13.664 1.00 92.31 89 GLY A N 1
ATOM 660 C CA . GLY A 1 89 ? 18.557 6.770 -13.483 1.00 92.31 89 GLY A CA 1
ATOM 661 C C . GLY A 1 89 ? 17.618 7.893 -13.039 1.00 92.31 89 GLY A C 1
ATOM 662 O O . GLY A 1 89 ? 16.916 7.761 -12.044 1.00 92.31 89 GLY A O 1
ATOM 663 N N . HIS A 1 90 ? 17.617 9.010 -13.764 1.00 89.62 90 HIS A N 1
ATOM 664 C CA . HIS A 1 90 ? 16.739 10.157 -13.492 1.00 89.62 90 HIS A CA 1
ATOM 665 C C . HIS A 1 90 ? 15.365 10.053 -14.179 1.00 89.62 90 HIS A C 1
ATOM 667 O O . HIS A 1 90 ? 14.595 11.011 -14.125 1.00 89.62 90 HIS A O 1
ATOM 673 N N . ARG A 1 91 ? 15.102 8.943 -14.879 1.00 71.56 91 ARG A N 1
ATOM 674 C CA . ARG A 1 91 ? 13.845 8.683 -15.589 1.00 71.56 91 ARG A CA 1
ATOM 675 C C . ARG A 1 91 ? 12.802 8.045 -14.682 1.00 71.56 91 ARG A C 1
ATOM 677 O O . ARG A 1 91 ? 13.195 7.238 -13.808 1.00 71.56 91 ARG A O 1
#

pLDDT: mean 95.61, std 3.46, range [71.56, 98.69]

Foldseek 3Di:
DAEPLVVCQQAFAAPALVQQDGNDDDVVSLCFKWKKKQADPPYPDHGAIWTADRNVSDIDGDGHHDPPDDHGMDIDIDGPVCSVCVPPNPD

Radius of gyration: 14.37 Å; chains: 1; bounding box: 36×29×34 Å

Secondary structure (DSSP, 8-state):
-B-HHHHHHHHT--SSTT----SS--GGG---EEEEEEE-TTBSSPSEEEEEETTTTEEEEEEPPPTTPPSSEEEEEEE-HHHHHHHHTT-